Protein AF-A0A0F3GUL4-F1 (afdb_monomer)

Secondary structure (DSSP, 8-state):
---------------EETTTEE---HHHHHHHHHHHHH-SPEEHHHHHHHH---HHHHHHHHHHHHHHHHHTT-S----EETTEE-

Structure (mmCIF, N/CA/C/O backbone):
data_AF-A0A0F3GUL4-F1
#
_entry.id   AF-A0A0F3GUL4-F1
#
loop_
_atom_site.group_PDB
_atom_site.id
_atom_site.type_symbol
_atom_site.label_atom_id
_atom_site.label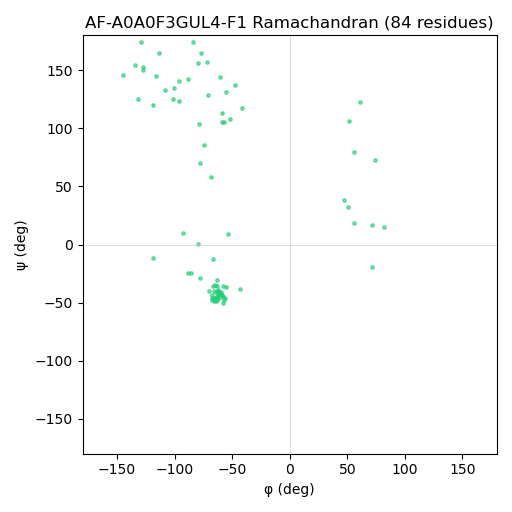_alt_id
_atom_site.label_comp_id
_atom_site.label_asym_id
_atom_site.label_entity_id
_atom_site.label_seq_id
_atom_site.pdbx_PDB_ins_code
_atom_site.Cartn_x
_atom_site.Cartn_y
_atom_site.Cartn_z
_atom_site.occupancy
_atom_site.B_iso_or_equiv
_atom_site.auth_seq_id
_atom_site.auth_comp_id
_atom_site.auth_asym_id
_atom_site.auth_atom_id
_atom_site.pdbx_PDB_model_num
ATOM 1 N N . MET A 1 1 ? -1.376 3.390 55.639 1.00 37.47 1 MET A N 1
ATOM 2 C CA . MET A 1 1 ? -1.588 4.509 54.706 1.00 37.47 1 MET A CA 1
ATOM 3 C C . MET A 1 1 ? -0.341 4.591 53.842 1.00 37.47 1 MET A C 1
ATOM 5 O O . MET A 1 1 ? 0.686 4.956 54.394 1.00 37.47 1 MET A O 1
ATOM 9 N N . THR A 1 2 ? -0.283 3.830 52.741 1.00 44.47 2 THR A N 1
ATOM 10 C CA . THR A 1 2 ? -0.517 4.304 51.347 1.00 44.47 2 THR A CA 1
ATOM 11 C C . THR A 1 2 ? 0.508 5.385 50.953 1.00 44.47 2 THR A C 1
ATOM 13 O O . THR A 1 2 ? 0.669 6.348 51.686 1.00 44.47 2 THR A O 1
ATOM 16 N N . ASP A 1 3 ? 1.313 5.258 49.897 1.00 41.06 3 ASP A N 1
ATOM 17 C CA . ASP A 1 3 ? 1.051 4.607 48.614 1.00 41.06 3 ASP A CA 1
ATOM 18 C C . ASP A 1 3 ? 2.274 3.913 48.008 1.00 41.06 3 ASP A C 1
ATOM 20 O O . ASP A 1 3 ? 3.425 4.323 48.152 1.00 41.06 3 ASP A O 1
ATOM 24 N N . ASN A 1 4 ? 1.939 2.820 47.336 1.00 44.22 4 ASN A N 1
ATOM 25 C CA . ASN A 1 4 ? 2.789 1.896 46.616 1.00 44.22 4 ASN A CA 1
ATOM 26 C C . ASN A 1 4 ? 2.962 2.366 45.162 1.00 44.22 4 ASN A C 1
ATOM 28 O O . ASN A 1 4 ? 1.996 2.794 44.542 1.00 44.22 4 ASN A O 1
ATOM 32 N N . TYR A 1 5 ? 4.183 2.175 44.662 1.00 49.28 5 TYR A N 1
ATOM 33 C CA . TYR A 1 5 ? 4.585 1.869 43.284 1.00 49.28 5 TYR A CA 1
ATOM 34 C C . TYR A 1 5 ? 4.069 2.744 42.129 1.00 49.28 5 TYR A C 1
ATOM 36 O O . TYR A 1 5 ? 2.956 2.606 41.637 1.00 49.28 5 TYR A O 1
ATOM 44 N N . ASP A 1 6 ? 5.008 3.556 41.636 1.00 48.31 6 ASP A N 1
ATOM 45 C CA . ASP A 1 6 ? 5.588 3.347 40.303 1.00 48.31 6 ASP A CA 1
ATOM 46 C C . ASP A 1 6 ? 4.573 3.285 39.155 1.00 48.31 6 ASP A C 1
ATOM 48 O O . ASP A 1 6 ? 4.210 2.230 38.645 1.00 48.31 6 ASP A O 1
ATOM 52 N N . ASN A 1 7 ? 4.134 4.469 38.735 1.00 55.62 7 ASN A N 1
ATOM 53 C CA . ASN A 1 7 ? 3.525 4.674 37.430 1.00 55.62 7 ASN A CA 1
ATOM 54 C C . ASN A 1 7 ? 4.638 4.731 36.372 1.00 55.62 7 ASN A C 1
ATOM 56 O O . ASN A 1 7 ? 4.950 5.801 35.843 1.00 55.62 7 ASN A O 1
ATOM 60 N N . SER A 1 8 ? 5.265 3.587 36.113 1.00 52.53 8 SER A N 1
ATOM 61 C CA . SER A 1 8 ? 6.069 3.366 34.922 1.00 52.53 8 SER A CA 1
ATOM 62 C C . SER A 1 8 ? 5.326 2.413 33.993 1.00 52.53 8 SER A C 1
ATOM 64 O O . SER A 1 8 ? 4.799 1.379 34.391 1.00 52.53 8 SER A O 1
ATOM 66 N N . ASP A 1 9 ? 5.295 2.820 32.731 1.00 45.78 9 ASP A N 1
ATOM 67 C CA . ASP A 1 9 ? 4.966 1.987 31.585 1.00 45.78 9 ASP A CA 1
ATOM 68 C C . ASP A 1 9 ? 3.490 1.606 31.400 1.00 45.78 9 ASP A C 1
ATOM 70 O O . ASP A 1 9 ? 3.068 0.452 31.456 1.00 45.78 9 ASP A O 1
ATOM 74 N N . ALA A 1 10 ? 2.710 2.605 30.979 1.00 37.88 10 ALA A N 1
ATOM 75 C CA . ALA A 1 10 ? 1.592 2.377 30.070 1.00 37.88 10 ALA A CA 1
ATOM 76 C C . ALA A 1 10 ? 2.118 1.960 28.678 1.00 37.88 10 ALA A C 1
ATOM 78 O O . ALA A 1 10 ? 1.834 2.605 27.671 1.00 37.88 10 ALA A O 1
ATOM 79 N N . ALA A 1 11 ? 2.886 0.872 28.610 1.00 39.00 11 ALA A N 1
ATOM 80 C CA . ALA A 1 11 ? 3.032 0.105 27.389 1.00 39.00 11 ALA A CA 1
ATOM 81 C C . ALA A 1 11 ? 1.719 -0.666 27.225 1.00 39.00 11 ALA A C 1
ATOM 83 O O . ALA A 1 11 ? 1.552 -1.780 27.721 1.00 39.00 11 ALA A O 1
ATOM 84 N N . GLN A 1 12 ? 0.736 -0.006 26.610 1.00 43.44 12 GLN A N 1
ATOM 85 C CA . GLN A 1 12 ? -0.480 -0.650 26.131 1.00 43.44 12 GLN A CA 1
ATOM 86 C C . GLN A 1 12 ? -0.052 -1.841 25.278 1.00 43.44 12 GLN A C 1
ATOM 88 O O . GLN A 1 12 ? 0.510 -1.669 24.199 1.00 43.44 12 GLN A O 1
ATOM 93 N N . GLY A 1 13 ? -0.255 -3.041 25.823 1.00 43.75 13 GLY A N 1
ATOM 94 C CA . GLY A 1 13 ? 0.039 -4.289 25.145 1.00 43.75 13 GLY A CA 1
ATOM 95 C C . GLY A 1 13 ? -0.730 -4.315 23.838 1.00 43.75 13 GLY A C 1
ATOM 96 O O . GLY A 1 13 ? -1.947 -4.484 23.844 1.00 43.75 13 GLY A O 1
ATOM 97 N N . MET A 1 14 ? -0.014 -4.105 22.735 1.00 49.69 14 MET A N 1
ATOM 98 C CA . MET A 1 14 ? -0.510 -4.402 21.405 1.00 49.69 14 MET A CA 1
ATOM 99 C C . MET A 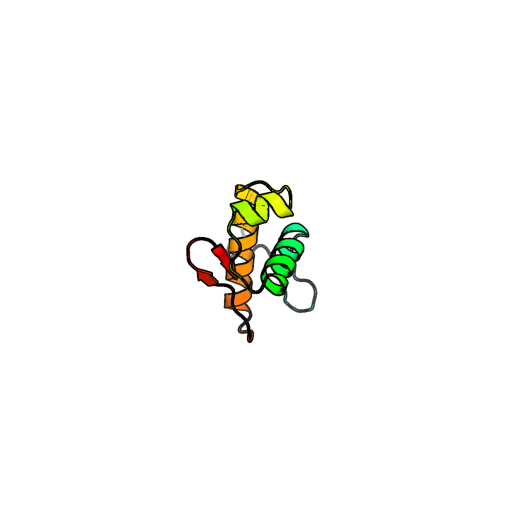1 14 ? -0.841 -5.889 21.398 1.00 49.69 14 MET A C 1
ATOM 101 O O . MET A 1 14 ? 0.036 -6.751 21.448 1.00 49.69 14 MET A O 1
ATOM 105 N N . GLU A 1 15 ? -2.137 -6.158 21.445 1.00 50.28 15 GLU A N 1
ATOM 106 C CA . GLU A 1 15 ? -2.745 -7.439 21.151 1.00 50.28 15 GLU A CA 1
ATOM 107 C C . GLU A 1 15 ? -2.050 -8.024 19.915 1.00 50.28 15 GLU A C 1
ATOM 109 O O . GLU A 1 15 ? -1.966 -7.407 18.855 1.00 50.28 15 GLU A O 1
ATOM 114 N N . SER A 1 16 ? -1.404 -9.167 20.118 1.00 51.97 16 SER A N 1
ATOM 115 C CA . SER A 1 16 ? -0.620 -9.853 19.107 1.00 51.97 16 SER A CA 1
ATOM 116 C C . SER A 1 16 ? -1.267 -11.210 18.917 1.00 51.97 16 SER A C 1
ATOM 118 O O . SER A 1 16 ? -1.372 -11.989 19.871 1.00 51.97 16 SER A O 1
ATOM 120 N N . ASP A 1 17 ? -1.725 -11.488 17.695 1.00 50.31 17 ASP A N 1
ATOM 121 C CA . ASP A 1 17 ? -2.046 -12.857 17.305 1.00 50.31 17 ASP A CA 1
ATOM 122 C C . ASP A 1 17 ? -0.782 -13.678 17.562 1.00 50.31 17 ASP A C 1
ATOM 124 O O . ASP A 1 17 ? 0.299 -13.240 17.171 1.00 50.31 17 ASP A O 1
ATOM 128 N N . GLY A 1 18 ? -0.901 -14.823 18.247 1.00 50.12 18 GLY A N 1
ATOM 129 C CA . GLY A 1 18 ? 0.190 -15.593 18.880 1.00 50.12 18 GLY A CA 1
ATOM 130 C C . GLY A 1 18 ? 1.409 -16.003 18.025 1.00 50.12 18 GLY A C 1
ATOM 131 O O . GLY A 1 18 ? 2.241 -16.767 18.503 1.00 50.12 18 GLY A O 1
ATOM 132 N N . ASP A 1 19 ? 1.526 -15.499 16.796 1.00 58.75 19 ASP A N 1
ATOM 133 C CA . ASP A 1 19 ? 2.693 -15.477 15.904 1.00 58.75 19 ASP A CA 1
ATOM 134 C C . ASP A 1 19 ? 3.545 -14.184 16.030 1.00 58.75 19 ASP A C 1
ATOM 136 O O . ASP A 1 19 ? 4.415 -13.929 15.200 1.00 58.75 19 ASP A O 1
ATOM 140 N N . GLY A 1 20 ? 3.300 -13.321 17.027 1.00 52.88 20 GLY A N 1
ATOM 141 C CA . GLY A 1 20 ? 4.108 -12.109 17.247 1.00 52.88 20 GLY A CA 1
ATOM 142 C C . GLY A 1 20 ? 3.889 -11.012 16.199 1.00 52.88 20 GLY A C 1
ATOM 143 O O . GLY A 1 20 ? 4.713 -10.108 16.065 1.00 52.88 20 GLY A O 1
ATOM 144 N N . ARG A 1 21 ? 2.797 -11.099 15.430 1.00 56.12 21 ARG A N 1
ATOM 145 C CA . ARG A 1 21 ? 2.397 -10.068 14.467 1.00 56.12 21 ARG A CA 1
ATOM 146 C C . ARG A 1 21 ? 1.363 -9.151 15.119 1.00 56.12 21 ARG A C 1
ATOM 148 O O . ARG A 1 21 ? 0.512 -9.658 15.858 1.00 56.12 21 ARG A O 1
ATOM 155 N N . PRO A 1 22 ? 1.419 -7.833 14.887 1.00 52.22 22 PRO A N 1
ATOM 156 C CA . PRO A 1 22 ? 0.342 -6.942 15.302 1.00 52.22 22 PRO A CA 1
ATOM 157 C C . PRO A 1 22 ? -0.961 -7.351 14.611 1.00 52.22 22 PRO A C 1
ATOM 159 O O . PRO A 1 22 ? -0.929 -7.789 13.457 1.00 52.22 22 PRO A O 1
ATOM 162 N N . LEU A 1 23 ? -2.103 -7.222 15.296 1.00 54.12 23 LEU A N 1
ATOM 163 C CA . LEU A 1 23 ? -3.401 -7.450 14.658 1.00 54.12 23 LEU A CA 1
ATOM 164 C C . LEU A 1 23 ? -3.557 -6.494 13.474 1.00 54.12 23 LEU A C 1
ATOM 166 O O . LEU A 1 23 ? -3.661 -5.276 13.630 1.00 54.12 23 LEU A O 1
ATOM 170 N N . VAL A 1 24 ? -3.591 -7.050 12.269 1.00 59.81 24 VAL A N 1
ATOM 171 C CA . VAL A 1 24 ? -3.839 -6.276 11.061 1.00 59.81 24 VAL A CA 1
ATOM 172 C C . VAL A 1 24 ? -5.348 -6.028 10.988 1.00 59.81 24 VAL A C 1
ATOM 174 O O . VAL A 1 24 ? -6.118 -6.928 10.652 1.00 59.81 24 VAL A O 1
ATOM 177 N N . CYS A 1 25 ? -5.807 -4.816 11.316 1.00 70.12 25 CYS A N 1
ATOM 178 C CA . CYS A 1 25 ? -7.178 -4.389 11.025 1.00 70.12 25 CYS A CA 1
ATOM 179 C C . CYS A 1 25 ? -7.524 -4.737 9.568 1.00 70.12 25 CYS A C 1
ATOM 181 O O . CYS A 1 25 ? -6.710 -4.517 8.674 1.00 70.12 25 CYS A O 1
ATOM 183 N N . ARG A 1 26 ? -8.736 -5.252 9.311 1.00 83.69 26 ARG A N 1
ATOM 184 C CA . ARG A 1 26 ? -9.165 -5.782 7.996 1.00 83.69 26 ARG A CA 1
ATOM 185 C C . ARG A 1 26 ? -8.749 -4.908 6.799 1.00 83.69 26 ARG A C 1
ATOM 187 O O . ARG A 1 26 ? -8.375 -5.446 5.763 1.00 83.69 26 ARG A O 1
ATOM 194 N N . SER A 1 27 ? -8.805 -3.585 6.943 1.00 89.88 27 SER A N 1
ATOM 195 C CA . SER A 1 27 ? -8.406 -2.616 5.915 1.00 89.88 27 SER A CA 1
ATOM 196 C C . SER A 1 27 ? -6.921 -2.693 5.535 1.00 89.88 27 SER A C 1
ATOM 198 O O . SER A 1 27 ? -6.597 -2.647 4.352 1.00 89.88 27 SER A O 1
ATOM 200 N N . MET A 1 28 ? -6.021 -2.881 6.504 1.00 93.00 28 MET A N 1
ATOM 201 C CA . MET A 1 28 ? -4.586 -3.039 6.249 1.00 93.00 28 MET A CA 1
ATOM 202 C C . MET A 1 28 ? -4.292 -4.326 5.474 1.00 93.00 28 MET A C 1
ATOM 204 O O . MET A 1 28 ? -3.508 -4.288 4.536 1.00 93.00 28 MET A O 1
ATOM 208 N N . ALA A 1 29 ? -4.975 -5.433 5.786 1.00 93.56 29 ALA A N 1
ATOM 209 C CA . ALA A 1 29 ? -4.784 -6.695 5.067 1.00 93.56 29 ALA A CA 1
ATOM 210 C C . ALA A 1 29 ? -5.192 -6.579 3.586 1.00 93.56 29 ALA A C 1
ATOM 212 O O . ALA A 1 29 ? -4.559 -7.160 2.707 1.00 93.56 29 ALA A O 1
ATOM 213 N N . VAL A 1 30 ? -6.241 -5.800 3.295 1.00 95.56 30 VAL A N 1
ATOM 214 C CA . VAL A 1 30 ? -6.650 -5.508 1.913 1.00 95.56 30 VAL A CA 1
ATOM 215 C C . VAL A 1 30 ? -5.600 -4.649 1.208 1.00 95.56 30 VAL A C 1
ATOM 217 O O . VAL A 1 30 ? -5.219 -4.971 0.086 1.00 95.56 30 VAL A O 1
ATOM 220 N N . ILE A 1 31 ? -5.108 -3.588 1.854 1.00 95.75 31 ILE A N 1
ATOM 221 C CA . ILE A 1 31 ? -4.079 -2.710 1.275 1.00 95.75 31 ILE A CA 1
ATOM 222 C C . ILE A 1 31 ? -2.774 -3.480 1.029 1.00 95.75 31 ILE A C 1
ATOM 224 O O . ILE A 1 31 ? -2.224 -3.393 -0.064 1.00 95.75 31 ILE A O 1
ATOM 228 N N . GLU A 1 32 ? -2.315 -4.286 1.986 1.00 94.38 32 GLU A N 1
ATOM 229 C CA . GLU A 1 32 ? -1.132 -5.147 1.851 1.00 94.38 32 GLU A CA 1
ATOM 230 C C . GLU A 1 32 ? -1.270 -6.101 0.656 1.00 94.38 32 GLU A C 1
ATOM 232 O O . GLU A 1 32 ? -0.373 -6.182 -0.183 1.00 94.38 32 GLU A O 1
ATOM 237 N N . ALA A 1 33 ? -2.418 -6.773 0.524 1.00 95.25 33 ALA A N 1
ATOM 238 C CA . ALA A 1 33 ? -2.681 -7.665 -0.601 1.00 95.25 33 ALA A CA 1
ATOM 239 C C . ALA A 1 33 ? -2.672 -6.927 -1.951 1.00 95.25 33 ALA A C 1
ATOM 241 O O . ALA A 1 33 ? -2.160 -7.464 -2.934 1.00 95.25 33 ALA A O 1
ATOM 242 N N . LEU A 1 34 ? -3.215 -5.704 -2.003 1.00 96.50 34 LEU A N 1
ATOM 243 C CA . LEU A 1 34 ? -3.206 -4.868 -3.206 1.00 96.50 34 LEU A CA 1
ATOM 244 C C . LEU A 1 34 ? -1.784 -4.459 -3.603 1.00 96.50 34 LEU A C 1
ATOM 246 O O . LEU A 1 34 ? -1.430 -4.606 -4.770 1.00 96.50 34 LEU A O 1
ATOM 250 N N . LEU A 1 35 ? -0.963 -4.003 -2.653 1.00 95.12 35 LEU A N 1
ATOM 251 C CA . LEU A 1 35 ? 0.443 -3.664 -2.905 1.00 95.12 35 LEU A CA 1
ATOM 252 C C . LEU A 1 35 ? 1.228 -4.889 -3.389 1.00 95.12 35 LEU A C 1
ATOM 254 O O . LEU A 1 35 ? 1.957 -4.816 -4.376 1.00 95.12 35 LEU A O 1
ATOM 258 N N . PHE A 1 36 ? 0.997 -6.042 -2.759 1.00 93.25 36 PHE A N 1
ATOM 259 C CA . PHE A 1 36 ? 1.674 -7.288 -3.100 1.00 93.25 36 PHE A CA 1
ATOM 260 C C . PHE A 1 36 ? 1.348 -7.788 -4.517 1.00 93.25 36 PHE A C 1
ATOM 262 O O . PHE A 1 36 ? 2.239 -8.264 -5.219 1.00 93.25 36 PHE A O 1
ATOM 269 N N . ILE A 1 37 ? 0.083 -7.699 -4.950 1.00 95.06 37 ILE A N 1
ATOM 270 C CA . ILE A 1 37 ? -0.340 -8.193 -6.273 1.00 95.06 37 ILE A CA 1
ATOM 271 C C . ILE A 1 37 ? -0.136 -7.175 -7.401 1.00 95.06 37 ILE A C 1
ATOM 273 O O . ILE A 1 37 ? -0.014 -7.579 -8.555 1.00 95.06 37 ILE A O 1
ATOM 277 N N . SER A 1 38 ? -0.112 -5.877 -7.081 1.00 93.81 38 SER A N 1
ATOM 278 C CA . SER A 1 38 ? -0.017 -4.780 -8.051 1.00 93.81 38 SER A CA 1
ATOM 279 C C . SER A 1 38 ? 1.205 -4.904 -8.959 1.00 93.81 38 SER A C 1
ATOM 281 O O . SER A 1 38 ? 1.099 -4.729 -10.170 1.00 93.81 38 SER A O 1
ATOM 283 N N . GLY A 1 39 ? 2.375 -5.198 -8.384 1.00 84.00 39 GLY A N 1
ATOM 284 C CA . GLY A 1 39 ? 3.650 -5.192 -9.109 1.00 84.00 39 GLY A CA 1
ATOM 285 C C . GLY A 1 39 ? 4.160 -3.795 -9.500 1.00 84.00 39 GLY A C 1
ATOM 286 O O . GLY A 1 39 ? 5.363 -3.644 -9.700 1.00 84.00 39 GLY A O 1
ATOM 287 N N . ASP A 1 40 ? 3.280 -2.790 -9.527 1.00 90.19 40 ASP A N 1
ATOM 288 C CA . ASP A 1 40 ? 3.570 -1.365 -9.716 1.00 90.19 40 ASP A CA 1
ATOM 289 C C . ASP A 1 40 ? 3.237 -0.554 -8.446 1.00 90.19 40 ASP A C 1
ATOM 291 O O . ASP A 1 40 ? 2.514 -1.020 -7.560 1.00 90.19 40 ASP A O 1
ATOM 295 N N . SER A 1 41 ? 3.731 0.685 -8.357 1.00 95.25 41 SER A N 1
ATOM 296 C CA . SER A 1 41 ? 3.431 1.576 -7.228 1.00 95.25 41 SER A CA 1
ATOM 297 C C . SER A 1 41 ? 1.979 2.073 -7.249 1.00 95.25 41 SER A C 1
ATOM 299 O O . SER A 1 41 ? 1.521 2.623 -8.250 1.00 95.25 41 SER A O 1
ATOM 301 N N . LEU A 1 42 ? 1.267 1.936 -6.126 1.00 97.50 42 LEU A N 1
ATOM 302 C CA . LEU A 1 42 ? -0.109 2.412 -5.944 1.00 97.50 42 LEU A CA 1
ATOM 303 C C . LEU A 1 42 ? -0.143 3.720 -5.150 1.00 97.50 42 LEU A C 1
ATOM 305 O O . LEU A 1 42 ? 0.364 3.792 -4.031 1.00 97.50 42 LEU A O 1
ATOM 309 N N . SER A 1 43 ? -0.779 4.755 -5.697 1.00 97.06 43 SER A N 1
ATOM 310 C CA . SER A 1 43 ? -0.979 6.017 -4.975 1.00 97.06 43 SER A CA 1
ATOM 311 C C . SER A 1 43 ? -2.112 5.919 -3.943 1.00 97.06 43 SER A C 1
ATOM 313 O O . SER A 1 43 ? -2.975 5.043 -4.022 1.00 97.06 43 SER A O 1
ATOM 315 N N . ILE A 1 44 ? -2.188 6.879 -3.011 1.00 96.56 44 ILE A N 1
ATOM 316 C CA . ILE A 1 44 ? -3.345 7.010 -2.100 1.00 96.56 44 ILE A CA 1
ATOM 317 C C . ILE A 1 44 ? -4.661 7.132 -2.889 1.00 96.56 44 ILE A C 1
ATOM 319 O O . ILE A 1 44 ? -5.675 6.559 -2.495 1.00 96.56 44 ILE A O 1
ATOM 323 N N . ALA A 1 45 ? -4.648 7.826 -4.033 1.00 96.38 45 ALA A N 1
ATOM 324 C CA . ALA A 1 45 ? -5.824 7.967 -4.890 1.00 96.38 45 ALA A CA 1
ATOM 325 C C . ALA A 1 45 ? -6.249 6.630 -5.527 1.00 96.38 45 ALA A C 1
ATOM 327 O O . ALA A 1 45 ? -7.447 6.364 -5.657 1.00 96.38 45 ALA A O 1
ATOM 328 N N . ASP A 1 46 ? -5.291 5.771 -5.885 1.00 97.19 46 ASP A N 1
ATOM 329 C CA . ASP A 1 46 ? -5.580 4.421 -6.374 1.00 97.19 46 ASP A CA 1
ATOM 330 C C . ASP A 1 46 ? -6.167 3.550 -5.273 1.00 97.19 46 ASP A C 1
ATOM 332 O O . ASP A 1 46 ? -7.216 2.939 -5.470 1.00 97.19 46 ASP A O 1
ATOM 336 N N . LEU A 1 47 ? -5.542 3.550 -4.094 1.00 97.06 47 LEU A N 1
ATOM 337 C CA . LEU A 1 47 ? -6.018 2.794 -2.938 1.00 97.06 47 LEU A CA 1
ATOM 338 C C . LEU A 1 47 ? -7.431 3.224 -2.532 1.00 97.06 47 LEU A C 1
ATOM 340 O O . LEU A 1 47 ? -8.281 2.370 -2.289 1.00 97.06 47 LEU A O 1
ATOM 344 N N . LYS A 1 48 ? -7.727 4.526 -2.557 1.00 97.38 48 LYS A N 1
ATOM 345 C CA . LYS A 1 48 ? -9.071 5.067 -2.318 1.00 97.38 48 LYS A CA 1
ATOM 346 C C . LYS A 1 48 ? -10.089 4.515 -3.300 1.00 97.38 48 LYS A C 1
ATOM 348 O O . LYS A 1 48 ? -11.124 4.005 -2.889 1.00 97.38 48 LYS A O 1
ATOM 353 N N . ARG A 1 49 ? -9.778 4.567 -4.595 1.00 97.06 49 ARG A N 1
ATOM 354 C CA . ARG A 1 49 ? -10.649 4.053 -5.660 1.00 97.06 49 ARG A CA 1
ATOM 355 C C . ARG A 1 49 ? -10.879 2.539 -5.563 1.00 97.06 49 ARG A C 1
ATOM 357 O O . ARG A 1 49 ? -11.915 2.067 -6.012 1.00 97.06 49 ARG A O 1
ATOM 364 N N . LEU A 1 50 ? -9.913 1.784 -5.039 1.00 96.25 50 LEU A N 1
ATOM 365 C CA . LEU A 1 50 ? -9.977 0.321 -4.945 1.00 96.25 50 LEU A CA 1
ATOM 366 C C . LEU A 1 50 ? -10.641 -0.187 -3.660 1.00 96.25 50 LEU A C 1
ATOM 368 O O . LEU A 1 50 ? -11.124 -1.317 -3.639 1.00 96.25 50 LEU A O 1
ATOM 372 N N . THR A 1 51 ? -10.628 0.609 -2.590 1.00 94.94 51 THR A N 1
ATOM 373 C CA . THR A 1 51 ? -11.047 0.168 -1.248 1.00 94.94 51 THR A CA 1
ATOM 374 C C . THR A 1 51 ? -12.239 0.934 -0.679 1.00 94.94 51 THR A C 1
ATOM 376 O O . THR A 1 51 ? -12.782 0.507 0.337 1.00 94.94 51 THR A O 1
ATOM 379 N N . ASP A 1 52 ? -12.635 2.048 -1.306 1.00 94.62 52 ASP A N 1
ATOM 380 C CA . ASP A 1 52 ? -13.638 3.003 -0.810 1.00 94.62 52 ASP A CA 1
ATOM 381 C C . ASP A 1 52 ? -13.332 3.572 0.594 1.00 94.62 52 ASP A C 1
ATOM 383 O O . ASP A 1 52 ? -14.207 4.127 1.261 1.00 94.62 52 ASP A O 1
ATOM 387 N N . LEU A 1 53 ? -12.078 3.469 1.049 1.00 94.56 53 LEU A N 1
ATOM 388 C CA . LEU A 1 53 ? -11.608 4.042 2.311 1.00 94.56 53 LEU A CA 1
ATOM 389 C C . LEU A 1 53 ? -11.325 5.541 2.176 1.00 94.56 53 LEU A C 1
ATOM 391 O O . LEU A 1 53 ? -11.022 6.052 1.095 1.00 94.56 53 LEU A O 1
ATOM 395 N N . SER A 1 54 ? -11.379 6.265 3.293 1.00 95.31 54 SER A N 1
ATOM 396 C CA . SER A 1 54 ? -10.956 7.665 3.324 1.00 95.31 54 SER A CA 1
ATOM 397 C C . SER A 1 54 ? -9.433 7.808 3.212 1.00 95.31 54 SER A C 1
ATOM 399 O O . SER A 1 54 ? -8.674 6.914 3.584 1.00 95.31 54 SER A O 1
ATOM 401 N N . ASP A 1 55 ? -8.970 8.980 2.763 1.00 94.94 55 ASP A N 1
ATOM 402 C CA . ASP A 1 55 ? -7.531 9.270 2.637 1.00 94.94 55 ASP A CA 1
ATOM 403 C C . ASP A 1 55 ? -6.804 9.112 3.982 1.00 94.94 55 ASP A C 1
ATOM 405 O O . ASP A 1 55 ? -5.680 8.619 4.030 1.00 94.94 55 ASP A O 1
ATOM 409 N N . HIS A 1 56 ? -7.472 9.482 5.082 1.00 93.00 56 HIS A N 1
ATOM 410 C CA . HIS A 1 56 ? -6.947 9.314 6.434 1.00 93.00 56 HIS A CA 1
ATOM 411 C C . HIS A 1 56 ? -6.801 7.834 6.802 1.00 93.00 56 HIS A C 1
ATOM 413 O O . HIS A 1 56 ? -5.756 7.438 7.307 1.00 93.00 56 HIS A O 1
ATOM 419 N N . GLU A 1 57 ? -7.828 7.010 6.575 1.00 92.62 57 GLU A N 1
ATOM 420 C CA . GLU A 1 57 ? -7.767 5.576 6.885 1.00 92.62 57 GLU A CA 1
ATOM 421 C C . GLU A 1 57 ? -6.656 4.882 6.098 1.00 92.62 57 GLU A C 1
ATOM 423 O O . GLU A 1 57 ? -5.912 4.084 6.668 1.00 92.62 57 GLU A O 1
ATOM 428 N N . ILE A 1 58 ? -6.503 5.221 4.815 1.00 95.94 58 ILE A N 1
ATOM 429 C CA . ILE A 1 58 ? -5.448 4.668 3.961 1.00 95.94 58 ILE A CA 1
ATOM 430 C C . ILE A 1 58 ? -4.076 5.091 4.476 1.00 95.94 58 ILE A C 1
ATOM 432 O O . ILE A 1 58 ? -3.217 4.232 4.650 1.00 95.94 58 ILE A O 1
ATOM 436 N N . ALA A 1 59 ? -3.871 6.380 4.760 1.00 94.25 59 ALA A N 1
ATOM 437 C CA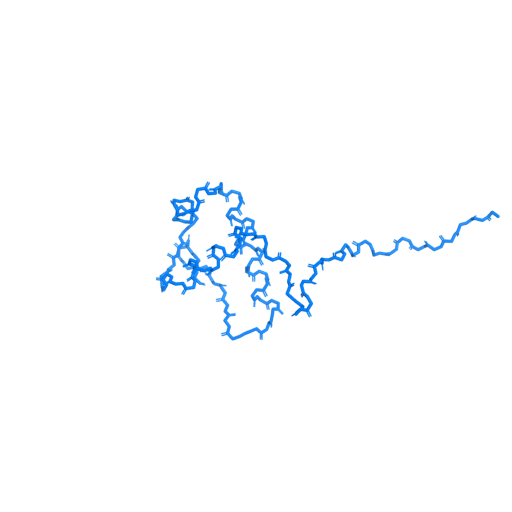 . ALA A 1 59 ? -2.597 6.877 5.272 1.00 94.25 59 ALA A CA 1
ATOM 438 C C . ALA A 1 59 ? -2.214 6.203 6.598 1.00 94.25 59 ALA A C 1
ATOM 440 O O . ALA A 1 59 ? -1.079 5.762 6.755 1.00 94.25 59 ALA A O 1
ATOM 441 N N . THR A 1 60 ? -3.169 6.051 7.524 1.00 93.69 60 THR A N 1
ATOM 442 C CA . THR A 1 60 ? -2.945 5.324 8.783 1.00 93.69 60 THR A CA 1
ATOM 443 C C . THR A 1 60 ? -2.574 3.863 8.530 1.00 93.69 60 THR A C 1
ATOM 445 O O . THR A 1 60 ? -1.615 3.370 9.113 1.00 93.69 60 THR A O 1
ATOM 448 N N . CYS A 1 61 ? -3.296 3.175 7.640 1.00 94.38 61 CYS A N 1
ATOM 449 C CA . CYS A 1 61 ? -3.012 1.779 7.308 1.00 94.38 61 CYS A CA 1
ATOM 450 C C . CYS A 1 61 ? -1.625 1.600 6.674 1.00 94.38 61 CYS A C 1
ATOM 452 O O . CYS A 1 61 ? -0.909 0.665 7.018 1.00 94.38 61 CYS A O 1
ATOM 454 N N . VAL A 1 62 ? -1.244 2.480 5.746 1.00 94.81 62 VAL A N 1
ATOM 455 C CA . VAL A 1 62 ? 0.048 2.412 5.051 1.00 94.81 62 VAL A CA 1
ATOM 456 C C . VAL A 1 62 ? 1.208 2.700 6.004 1.00 94.81 62 VAL A C 1
ATOM 458 O O . VAL A 1 62 ? 2.195 1.970 5.976 1.00 94.81 62 VAL A O 1
ATOM 461 N N . GLU A 1 63 ? 1.094 3.709 6.871 1.00 93.75 63 GLU A N 1
ATOM 462 C CA . GLU A 1 63 ? 2.139 4.035 7.854 1.00 93.75 63 GLU A CA 1
ATOM 463 C C . GLU A 1 63 ? 2.377 2.882 8.840 1.00 93.75 63 GLU A C 1
ATOM 465 O O . GLU A 1 63 ? 3.518 2.534 9.163 1.00 93.75 63 GLU A O 1
ATOM 470 N N . GLU A 1 64 ? 1.295 2.238 9.272 1.00 93.00 64 GLU A N 1
ATOM 471 C CA . GLU A 1 64 ? 1.363 1.074 10.146 1.00 93.00 64 GLU A CA 1
ATOM 472 C C . GLU A 1 64 ? 2.020 -0.116 9.423 1.00 93.00 64 GLU A C 1
ATOM 474 O O . GLU A 1 64 ? 2.969 -0.704 9.941 1.00 93.00 64 GLU A O 1
ATOM 479 N N . LEU A 1 65 ? 1.623 -0.412 8.179 1.00 93.12 65 LEU A N 1
ATOM 480 C CA . LEU A 1 65 ? 2.262 -1.454 7.364 1.00 93.12 65 LEU A CA 1
ATOM 481 C C . LEU A 1 65 ? 3.760 -1.184 7.139 1.00 93.12 65 LEU A C 1
ATOM 483 O O . LEU A 1 65 ? 4.577 -2.095 7.287 1.00 93.12 65 LEU A O 1
ATOM 487 N N . LEU A 1 66 ? 4.143 0.060 6.835 1.00 92.56 66 LEU A N 1
ATO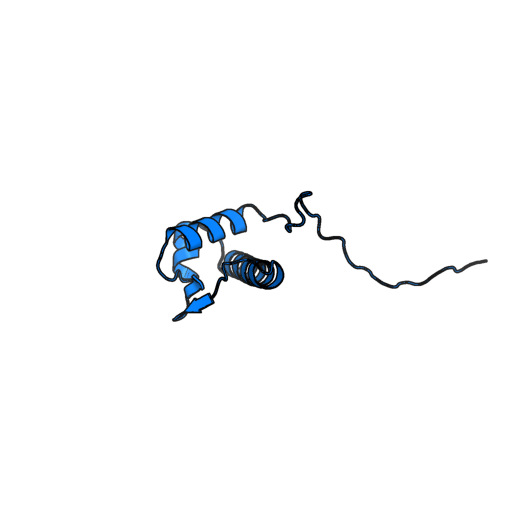M 488 C CA . LEU A 1 66 ? 5.544 0.475 6.702 1.00 92.56 66 LEU A CA 1
ATOM 489 C C . LEU A 1 66 ? 6.329 0.199 7.987 1.00 92.56 66 LEU A C 1
ATOM 491 O O . LEU A 1 66 ? 7.440 -0.336 7.940 1.00 92.56 66 LEU A O 1
ATOM 495 N N . THR A 1 67 ? 5.747 0.543 9.135 1.00 91.25 67 THR A N 1
ATOM 496 C CA . THR A 1 67 ? 6.347 0.309 10.450 1.00 91.25 67 THR A CA 1
ATOM 497 C C . THR A 1 67 ? 6.527 -1.185 10.712 1.00 91.25 67 THR A C 1
ATOM 499 O O . THR A 1 67 ? 7.633 -1.622 11.045 1.00 91.25 67 THR A O 1
ATOM 502 N N . GLN A 1 68 ? 5.492 -1.990 10.471 1.00 89.38 68 GLN A N 1
ATOM 503 C CA . GLN A 1 68 ? 5.527 -3.436 10.688 1.00 89.38 68 GLN A CA 1
ATOM 504 C C . GLN A 1 68 ? 6.549 -4.141 9.795 1.00 89.38 68 GLN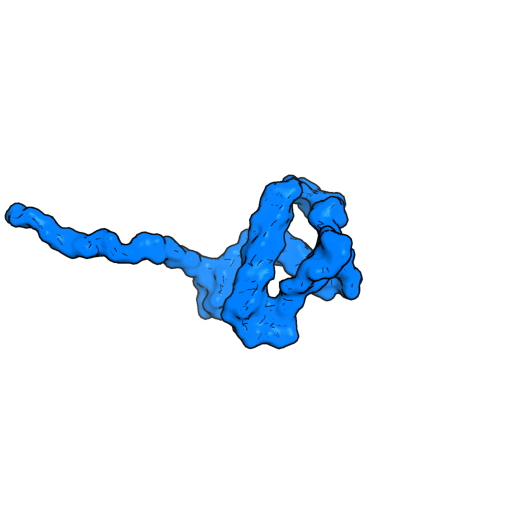 A C 1
ATOM 506 O O . GLN A 1 68 ? 7.340 -4.954 10.277 1.00 89.38 68 GLN A O 1
ATOM 511 N N . TYR A 1 69 ? 6.591 -3.806 8.504 1.00 91.06 69 TYR A N 1
ATOM 512 C CA . TYR A 1 69 ? 7.546 -4.403 7.569 1.00 91.06 69 TYR A CA 1
ATOM 513 C C . TYR A 1 69 ? 8.998 -4.052 7.914 1.00 91.06 69 TYR A C 1
ATOM 515 O O . TYR A 1 69 ? 9.882 -4.897 7.770 1.00 91.06 69 TYR A O 1
ATOM 523 N N . ARG A 1 70 ? 9.250 -2.843 8.433 1.00 89.00 70 ARG A N 1
ATOM 524 C CA . ARG A 1 70 ? 10.581 -2.438 8.914 1.00 89.00 70 ARG A CA 1
ATOM 525 C C . ARG A 1 70 ? 10.990 -3.173 10.191 1.00 89.00 70 ARG A C 1
ATOM 527 O O . ARG A 1 70 ? 12.148 -3.554 10.314 1.00 89.00 70 ARG A O 1
ATOM 534 N N . GLN A 1 71 ? 10.063 -3.373 11.127 1.00 89.19 71 GLN A N 1
ATOM 535 C CA . GLN A 1 71 ? 10.341 -4.014 12.419 1.00 89.19 71 GLN A CA 1
ATOM 536 C C . GLN A 1 71 ? 10.453 -5.540 12.334 1.00 89.19 71 GLN A C 1
ATOM 538 O O . GLN A 1 71 ? 11.170 -6.154 13.120 1.00 89.19 71 GLN A O 1
ATOM 543 N N . ARG A 1 72 ? 9.764 -6.168 11.376 1.00 84.69 72 ARG A N 1
ATOM 544 C CA . ARG A 1 72 ? 9.714 -7.630 11.231 1.00 84.69 72 ARG A CA 1
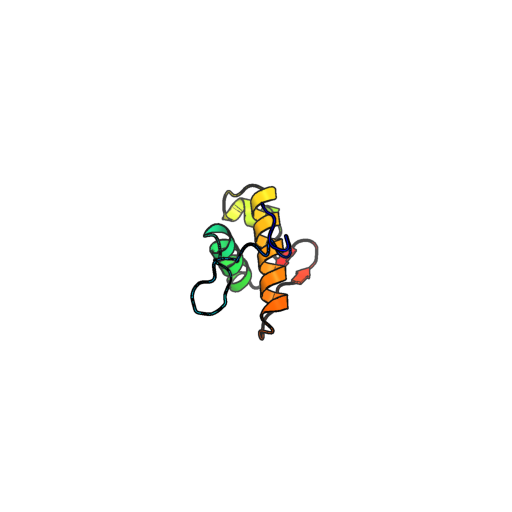ATOM 545 C C . ARG A 1 72 ? 11.058 -8.264 10.837 1.00 84.69 72 ARG A C 1
ATOM 547 O O . ARG A 1 72 ? 11.172 -9.487 10.890 1.00 84.69 72 ARG A O 1
ATOM 554 N N . ASN A 1 73 ? 12.060 -7.481 10.418 1.00 73.75 73 ASN A N 1
ATOM 555 C CA . ASN A 1 73 ? 13.327 -7.971 9.850 1.00 73.75 73 ASN A CA 1
ATOM 556 C C . ASN A 1 73 ? 13.107 -9.060 8.771 1.00 73.75 73 ASN A C 1
ATOM 558 O O . ASN A 1 73 ? 13.827 -10.058 8.707 1.00 73.75 73 ASN A O 1
ATOM 562 N N . GLY A 1 74 ? 12.062 -8.893 7.954 1.00 82.00 74 GLY A N 1
ATOM 563 C CA . GLY A 1 74 ? 11.680 -9.832 6.900 1.00 82.00 74 GLY A CA 1
ATOM 564 C C . GLY A 1 74 ? 12.458 -9.629 5.597 1.00 82.00 74 GLY A C 1
ATOM 565 O O . GLY A 1 74 ? 13.214 -8.677 5.439 1.00 82.00 74 GLY A O 1
ATOM 566 N N . GLY A 1 75 ? 12.243 -10.522 4.627 1.00 89.62 75 GLY A N 1
ATOM 567 C CA . GLY A 1 75 ? 12.853 -10.422 3.291 1.00 89.62 75 GLY A CA 1
ATOM 568 C C . GLY A 1 75 ? 12.164 -9.440 2.335 1.00 89.62 75 GLY A C 1
ATOM 569 O O . GLY A 1 75 ? 12.580 -9.333 1.186 1.00 89.62 75 GLY A O 1
ATOM 570 N N . MET A 1 76 ? 11.103 -8.762 2.780 1.00 89.56 76 MET A N 1
ATOM 571 C CA . MET A 1 76 ? 10.346 -7.780 2.002 1.00 89.56 76 MET A CA 1
ATOM 572 C C . MET A 1 76 ? 10.238 -6.474 2.785 1.00 89.56 76 MET A C 1
ATOM 574 O O . MET A 1 76 ? 10.196 -6.492 4.015 1.00 89.56 76 MET A O 1
ATOM 578 N N . ILE A 1 77 ? 10.159 -5.363 2.060 1.00 92.00 77 ILE A N 1
ATOM 579 C CA . ILE A 1 77 ? 9.931 -4.015 2.584 1.00 92.00 77 ILE A CA 1
ATOM 580 C C . ILE A 1 77 ? 8.874 -3.334 1.721 1.00 92.00 77 ILE A C 1
ATOM 582 O O . ILE A 1 77 ? 8.748 -3.681 0.551 1.00 92.00 77 ILE A O 1
ATOM 586 N N . ILE A 1 78 ? 8.169 -2.361 2.293 1.00 93.75 78 ILE A N 1
ATOM 587 C CA . ILE A 1 78 ? 7.316 -1.440 1.539 1.00 93.75 78 ILE A CA 1
ATOM 588 C C . ILE A 1 78 ? 8.089 -0.127 1.376 1.00 93.75 78 ILE A C 1
ATOM 590 O O . ILE A 1 78 ? 8.700 0.361 2.337 1.00 93.75 78 ILE A O 1
ATOM 594 N N . VAL A 1 79 ? 8.096 0.435 0.170 1.00 93.94 79 VAL A N 1
ATOM 595 C CA . VAL A 1 79 ? 8.789 1.688 -0.168 1.00 93.94 79 VAL A CA 1
ATOM 596 C C . VAL A 1 79 ? 7.848 2.678 -0.845 1.00 93.94 79 VAL A C 1
ATOM 598 O O . VAL A 1 79 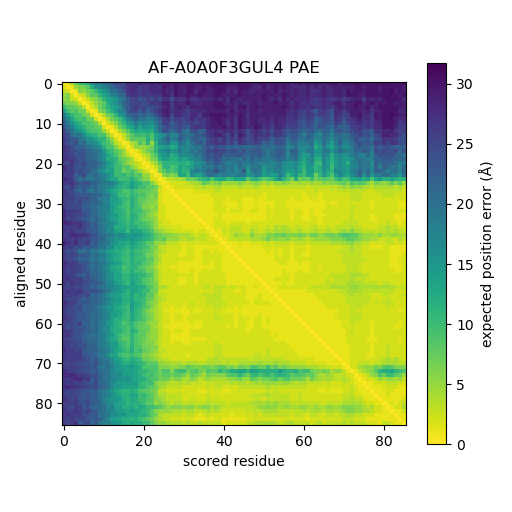? 6.885 2.293 -1.500 1.00 93.94 79 VAL A O 1
ATOM 601 N N . GLU A 1 80 ? 8.147 3.969 -0.701 1.00 94.56 80 GLU A N 1
ATOM 602 C CA . GLU A 1 80 ? 7.455 5.027 -1.436 1.00 94.56 80 GLU A CA 1
ATOM 603 C C . GLU A 1 80 ? 8.260 5.408 -2.686 1.00 94.56 80 GLU A C 1
ATOM 605 O O . GLU A 1 80 ? 9.433 5.781 -2.599 1.00 94.56 80 GLU A O 1
ATOM 610 N N . LEU A 1 81 ? 7.630 5.314 -3.857 1.00 93.31 81 LEU A N 1
ATOM 611 C CA . LEU A 1 81 ? 8.207 5.623 -5.162 1.00 93.31 81 LEU A CA 1
ATOM 612 C C . LEU A 1 81 ? 7.243 6.512 -5.949 1.00 93.31 81 LEU A C 1
ATOM 614 O O . LEU A 1 81 ? 6.082 6.168 -6.147 1.00 93.31 81 LEU A O 1
ATOM 618 N N . ALA A 1 82 ? 7.731 7.669 -6.406 1.00 91.81 82 ALA A N 1
ATOM 619 C CA . ALA A 1 82 ? 6.969 8.621 -7.226 1.00 91.81 82 ALA A CA 1
ATOM 620 C C . ALA A 1 82 ? 5.576 9.003 -6.662 1.00 91.81 82 ALA A C 1
ATOM 622 O O . ALA A 1 82 ? 4.658 9.292 -7.427 1.00 91.81 82 ALA A O 1
ATOM 623 N N . GLY A 1 83 ? 5.420 9.032 -5.332 1.00 92.12 83 GLY A N 1
ATOM 624 C CA . GLY A 1 83 ? 4.152 9.355 -4.662 1.00 92.12 83 GLY A CA 1
ATOM 625 C C . GLY A 1 83 ? 3.160 8.188 -4.561 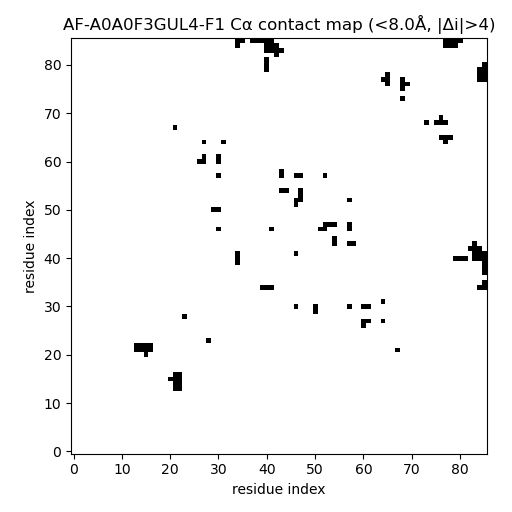1.00 92.12 83 GLY A C 1
ATOM 626 O O . GLY A 1 83 ? 1.976 8.411 -4.299 1.00 92.12 83 GLY A O 1
ATOM 627 N N . GLY A 1 84 ? 3.620 6.956 -4.785 1.00 94.69 84 GLY A N 1
ATOM 628 C CA . GLY A 1 84 ? 2.881 5.727 -4.506 1.00 94.69 84 GLY A CA 1
ATOM 629 C C . GLY A 1 84 ? 3.703 4.737 -3.688 1.00 94.69 84 GLY A C 1
ATOM 630 O O . GLY A 1 84 ? 4.883 4.962 -3.431 1.00 94.69 84 GLY A O 1
ATOM 631 N N . TYR A 1 85 ? 3.074 3.637 -3.291 1.00 96.75 85 TYR A N 1
ATOM 632 C CA . TYR A 1 85 ? 3.660 2.601 -2.443 1.00 96.75 85 TYR A CA 1
ATOM 633 C C . TYR A 1 85 ? 3.761 1.274 -3.191 1.00 96.75 85 TYR A C 1
ATOM 635 O O . TYR A 1 85 ? 2.885 0.957 -3.998 1.00 96.75 85 TYR A O 1
ATOM 643 N N . GLN A 1 86 ? 4.816 0.509 -2.913 1.00 93.25 86 GLN A N 1
ATOM 644 C CA . GLN A 1 86 ? 5.053 -0.844 -3.425 1.00 93.25 86 GLN A CA 1
ATOM 645 C C . GLN A 1 86 ? 5.777 -1.693 -2.383 1.00 93.25 86 GLN A C 1
ATOM 647 O O . GLN A 1 86 ? 6.624 -1.120 -1.659 1.00 93.25 86 GLN A O 1
#

Radius of gyration: 17.15 Å; Cα contacts (8 Å, |Δi|>4): 73; chains: 1; bounding box: 27×25×64 Å

Mean predicted aligned error: 10.59 Å

Sequence (86 aa):
MTDNYDNSDAAQGMESDGDGRPLVCRSMAVIEALLFISGDSLSIADLKRLTDLSDHEIATCVEELLTQYRQRNG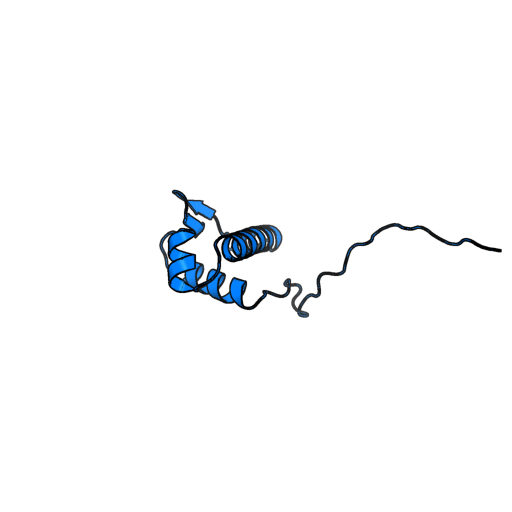GMIIVELAGGYQ

InterPro domains:
  IPR005234 Chromosome segregation/condensation protein ScpB [PF04079] (29-86)
  IPR005234 Chromosome segregation/condensation protein ScpB [PTHR34298] (28-86)
  IPR036388 Winged helix-like DNA-binding domain superfamily [G3DSA:1.10.10.10] (25-86)
  IPR036390 Winged helix DNA-binding domain superfamily [SSF46785] (27-86)

Solvent-accessible surface area (backbone atoms only — not comparable to full-atom values): 5387 Å² total; per-residue (Å²): 133,85,85,81,78,82,95,70,75,91,70,73,76,74,64,47,53,94,83,80,40,71,69,68,54,72,67,36,54,52,50,51,51,49,38,69,70,57,82,49,63,45,28,70,69,52,50,30,75,76,64,76,48,53,73,65,58,49,51,54,34,50,53,50,50,42,50,48,34,65,71,63,76,56,100,58,70,65,47,80,50,99,79,14,35,60

Nearest PDB structures (foldseek):
  3w6k-assembly2_E  TM=9.285E-01  e=3.977E-04  Geobacillus stearothermophilus
  3w6j-assembly2_E  TM=9.015E-01  e=5.609E-04  Geobacillus stearothermophilus
  3w6k-assembly2_F  TM=9.195E-01  e=1.469E-03  Geobacillus stearothermophilus
  3w6k-assembly1_C  TM=9.218E-01  e=1.685E-03  Geobacillus stearothermophilus
  2z99-assembly1_A-2  TM=8.420E-01  e=3.590E-03  Mycobacterium tuberculosis

pLDDT: mean 80.31, std 20.39, range [37.47, 97.5]

Foldseek 3Di:
DDDDDDPPDPPVPQDDDVVRARPQDPLLVVVVVCLVPVVDFDALVRSCVVPVDDSVVSVVSVVVQQVRQVVVPDPDHWDDDPRGID

Organism: NCBI:txid29290